Protein AF-A0ABD0P2F0-F1 (afdb_monomer)

Sequence (134 aa):
IDEAAAIPLPLVKKLLGPYLVFMASTINGYEGTGRSLSLKLIQQLRQQSADSQQNLSAENRNTSTARLAAARTLHEVTLHESIRYGQRDPVEKWLNDLLCLDCLSVPRIISGCPLPQTCDLYPLKVKRVIQTSC

Structure (mmCIF, N/CA/C/O backbone):
data_AF-A0ABD0P2F0-F1
#
_entry.id   AF-A0ABD0P2F0-F1
#
loop_
_atom_site.group_PDB
_atom_site.id
_atom_site.type_symbol
_atom_site.label_atom_id
_atom_site.label_alt_id
_atom_site.label_comp_id
_atom_site.label_asym_id
_atom_site.label_entity_id
_atom_site.label_seq_id
_atom_site.pdbx_PDB_ins_code
_atom_site.Cartn_x
_atom_site.Cartn_y
_atom_site.Cartn_z
_atom_site.occupancy
_atom_site.B_iso_or_equiv
_atom_site.auth_seq_id
_atom_site.auth_comp_id
_atom_site.auth_asym_id
_atom_site.auth_atom_id
_atom_site.pdbx_PDB_model_num
ATOM 1 N N . ILE A 1 1 ? -12.837 4.037 5.802 1.00 90.19 1 ILE A N 1
ATOM 2 C CA . ILE A 1 1 ? -11.582 4.750 5.486 1.00 90.19 1 ILE A CA 1
ATOM 3 C C . ILE A 1 1 ? -11.192 4.306 4.096 1.00 90.19 1 ILE A C 1
ATOM 5 O O . ILE A 1 1 ? -10.845 3.142 3.937 1.00 90.19 1 ILE A O 1
ATOM 9 N N . ASP A 1 2 ? -11.371 5.182 3.120 1.00 92.56 2 ASP A N 1
ATOM 10 C CA . ASP A 1 2 ? -10.941 4.920 1.749 1.00 92.56 2 ASP A CA 1
ATOM 11 C C . ASP A 1 2 ? -9.481 5.354 1.574 1.00 92.56 2 ASP A C 1
ATOM 13 O O . ASP A 1 2 ? -9.025 6.236 2.306 1.00 92.56 2 ASP A O 1
ATOM 17 N N . GLU A 1 3 ? -8.749 4.681 0.689 1.00 90.56 3 GLU A N 1
ATOM 18 C CA . GLU A 1 3 ? -7.296 4.820 0.505 1.00 90.56 3 GLU A CA 1
ATOM 19 C C . GLU A 1 3 ? -6.495 4.913 1.820 1.00 90.56 3 GLU A C 1
ATOM 21 O O . GLU A 1 3 ? -5.640 5.778 2.036 1.00 90.56 3 GLU A O 1
ATOM 26 N N . ALA A 1 4 ? -6.760 3.982 2.741 1.00 91.00 4 ALA A N 1
ATOM 27 C CA . ALA A 1 4 ? -6.175 3.988 4.082 1.00 91.00 4 ALA A CA 1
ATOM 2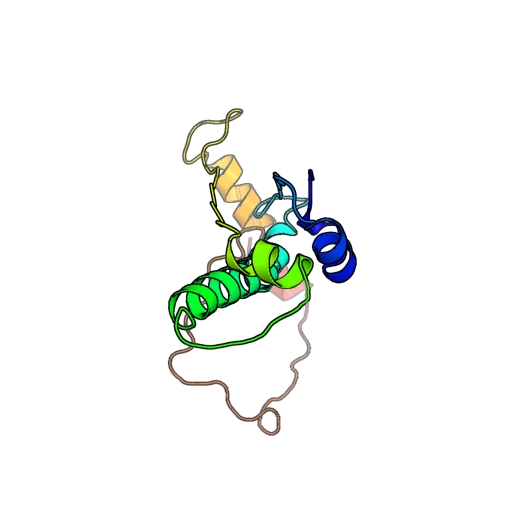8 C C . ALA A 1 4 ? -4.636 3.903 4.079 1.00 91.00 4 ALA A C 1
ATOM 30 O O . ALA A 1 4 ? -3.995 4.265 5.066 1.00 91.00 4 ALA A O 1
ATOM 31 N N . ALA A 1 5 ? -4.034 3.429 2.988 1.00 88.50 5 ALA A N 1
ATOM 32 C CA . ALA A 1 5 ? -2.589 3.313 2.832 1.00 88.50 5 ALA A CA 1
ATOM 33 C C . ALA A 1 5 ? -1.880 4.644 2.558 1.00 88.50 5 ALA A C 1
ATOM 35 O O . ALA A 1 5 ? -0.699 4.772 2.885 1.00 88.50 5 ALA A O 1
ATOM 36 N N . ALA A 1 6 ? -2.604 5.643 2.047 1.00 88.69 6 ALA A N 1
ATOM 37 C CA . ALA A 1 6 ? -2.100 7.004 1.898 1.00 88.69 6 ALA A CA 1
ATOM 38 C C . ALA A 1 6 ? -2.003 7.739 3.250 1.00 88.69 6 ALA A C 1
ATOM 40 O O . ALA A 1 6 ? -1.330 8.764 3.370 1.00 88.69 6 ALA A O 1
ATOM 41 N N . ILE A 1 7 ? -2.658 7.216 4.292 1.00 89.88 7 ILE A N 1
ATOM 42 C CA . ILE A 1 7 ? -2.679 7.816 5.623 1.00 89.88 7 ILE A CA 1
ATOM 43 C C . ILE A 1 7 ? -1.507 7.272 6.459 1.00 89.88 7 ILE A C 1
ATOM 45 O O . ILE A 1 7 ? -1.314 6.056 6.553 1.00 89.88 7 ILE A O 1
ATOM 49 N N . PRO A 1 8 ? -0.748 8.135 7.161 1.00 89.62 8 PRO A N 1
ATOM 50 C CA . PRO A 1 8 ? 0.296 7.687 8.074 1.00 89.62 8 PRO A CA 1
ATOM 51 C C . PRO A 1 8 ? -0.221 6.682 9.115 1.00 89.62 8 PRO A C 1
ATOM 53 O O . PRO A 1 8 ? -1.210 6.934 9.810 1.00 89.62 8 PRO A O 1
ATOM 56 N N . LEU A 1 9 ? 0.503 5.570 9.298 1.00 87.44 9 LEU A N 1
ATOM 57 C CA . LEU A 1 9 ? 0.127 4.480 10.214 1.00 87.44 9 LEU A CA 1
ATOM 58 C C . LEU A 1 9 ? -0.280 4.932 11.632 1.00 87.44 9 LEU A C 1
ATOM 60 O O . LEU A 1 9 ? -1.259 4.391 12.152 1.00 87.44 9 LEU A O 1
ATOM 64 N N . PRO A 1 10 ? 0.405 5.895 12.290 1.00 88.56 10 PRO A N 1
ATOM 65 C CA . PRO A 1 10 ? -0.004 6.344 13.620 1.00 88.56 10 PRO A CA 1
ATOM 66 C C . PRO A 1 10 ? -1.403 6.967 13.637 1.00 88.56 10 PRO A C 1
ATOM 68 O O . PRO A 1 10 ? -2.120 6.828 14.626 1.00 88.56 10 PRO A O 1
ATOM 71 N N . LEU A 1 11 ? -1.801 7.636 12.553 1.00 90.12 11 LEU A N 1
ATOM 72 C CA . LEU A 1 11 ? -3.116 8.253 12.435 1.00 90.12 11 LEU A CA 1
ATOM 73 C C . LEU A 1 11 ? -4.188 7.201 12.145 1.00 90.12 11 LEU A C 1
ATOM 75 O O . LEU A 1 11 ? -5.213 7.194 12.821 1.00 90.12 11 LEU A O 1
ATOM 79 N N . VAL A 1 12 ? -3.912 6.250 11.246 1.00 89.06 12 VAL A N 1
ATOM 80 C CA . VAL A 1 12 ? -4.811 5.107 11.002 1.00 89.06 12 VAL A CA 1
ATOM 81 C C . VAL A 1 12 ? -5.095 4.361 12.306 1.00 89.06 12 VAL A C 1
ATOM 83 O O . VAL A 1 12 ? -6.248 4.095 12.622 1.00 89.06 12 VAL A O 1
ATOM 86 N N . LYS A 1 13 ? -4.075 4.116 13.139 1.00 85.88 13 LYS A N 1
ATOM 87 C CA . LYS A 1 13 ? -4.254 3.479 14.456 1.00 85.88 13 LYS A CA 1
AT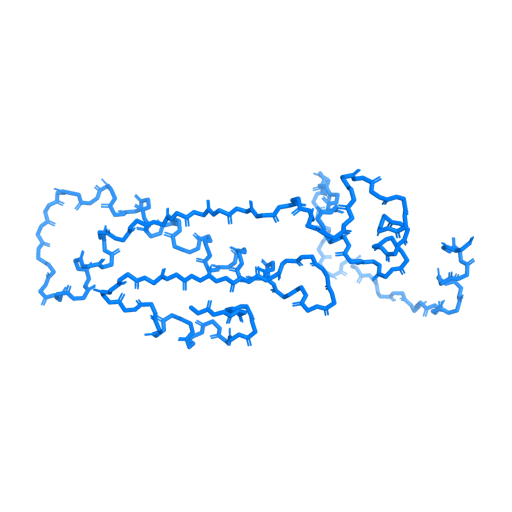OM 88 C C . LYS A 1 13 ? -5.158 4.262 15.408 1.00 85.88 13 LYS A C 1
ATOM 90 O O . LYS A 1 13 ? -5.895 3.645 16.166 1.00 85.88 13 LYS A O 1
ATOM 95 N N . LYS A 1 14 ? -5.133 5.595 15.368 1.00 87.31 14 LYS A N 1
ATOM 96 C CA . LYS A 1 14 ? -6.054 6.427 16.163 1.00 87.31 14 LYS A CA 1
ATOM 97 C C . LYS A 1 14 ? -7.494 6.343 15.649 1.00 87.31 14 LYS A C 1
ATOM 99 O O . LYS A 1 14 ? -8.419 6.398 16.450 1.00 87.31 14 LYS A O 1
ATOM 104 N N . LEU A 1 15 ? -7.677 6.173 14.337 1.00 88.38 15 LEU A N 1
ATOM 105 C CA . LEU A 1 15 ? -8.988 5.952 13.712 1.00 88.38 15 LEU A CA 1
ATOM 106 C C . LEU A 1 15 ? -9.536 4.537 13.973 1.00 88.38 15 LEU A C 1
ATOM 108 O O . LEU A 1 15 ? -10.727 4.289 13.821 1.00 88.38 15 LEU A O 1
ATOM 112 N N . LEU A 1 16 ? -8.689 3.599 14.401 1.00 85.94 16 LEU A N 1
ATOM 113 C CA . LEU A 1 16 ? -9.074 2.241 14.780 1.00 85.94 16 LEU A CA 1
ATOM 114 C C . LEU A 1 16 ? -9.644 2.191 16.216 1.00 85.94 16 LEU A C 1
ATOM 116 O O . LEU A 1 16 ? -9.146 1.442 17.054 1.00 85.94 16 LEU A O 1
ATOM 120 N N . GLY A 1 17 ? -10.708 2.954 16.487 1.00 82.38 17 GLY A N 1
ATOM 121 C CA . GLY A 1 17 ? -11.400 3.008 17.786 1.00 82.38 17 GLY A CA 1
ATOM 122 C C . GLY A 1 17 ? -12.280 1.783 18.124 1.00 82.38 17 GLY A C 1
ATOM 123 O O . GLY A 1 17 ? -12.235 0.777 17.412 1.00 82.38 17 GLY A O 1
ATOM 124 N N . PRO A 1 18 ? -13.092 1.848 19.205 1.00 81.38 18 PRO A N 1
ATOM 125 C CA . PRO A 1 18 ? -13.940 0.754 19.708 1.00 81.38 18 PRO A CA 1
ATOM 126 C C . PRO A 1 18 ? -15.253 0.573 18.919 1.00 81.38 18 PRO A C 1
ATOM 128 O O . PRO A 1 18 ? -16.301 0.274 19.484 1.00 81.38 18 PRO A O 1
ATOM 131 N N . TYR A 1 19 ? -15.212 0.801 17.613 1.00 86.81 19 TYR A N 1
ATOM 132 C CA . TYR A 1 19 ? -16.355 0.729 16.711 1.00 86.81 19 TYR A CA 1
ATOM 133 C C . TYR A 1 19 ? -15.981 -0.065 15.459 1.00 86.81 19 TYR A C 1
ATOM 135 O O . TYR A 1 19 ? -14.808 -0.358 15.210 1.00 86.81 19 TYR A O 1
ATOM 143 N N . LEU A 1 20 ? -16.988 -0.425 14.665 1.00 87.88 20 LEU A N 1
ATOM 144 C CA . LEU A 1 20 ? -16.786 -1.105 13.392 1.00 87.88 20 LEU A CA 1
ATOM 145 C C . LEU A 1 20 ? -16.086 -0.164 12.402 1.00 87.88 20 LEU A C 1
ATOM 147 O O . LEU A 1 20 ? -16.542 0.954 12.170 1.00 87.88 20 LEU A O 1
ATOM 151 N N . VAL A 1 21 ? -14.978 -0.620 11.815 1.00 89.69 21 VAL A N 1
ATOM 152 C CA . VAL A 1 21 ? -14.200 0.154 10.841 1.00 89.69 21 VAL A CA 1
ATOM 153 C C . VAL A 1 21 ? -14.037 -0.658 9.569 1.00 89.69 21 VAL A C 1
ATOM 155 O O . VAL A 1 21 ? -13.441 -1.731 9.593 1.00 89.69 21 VAL A O 1
ATOM 158 N N . PHE A 1 22 ? -14.497 -0.096 8.455 1.00 91.88 22 PHE A N 1
ATOM 159 C CA . PHE A 1 22 ? -14.165 -0.579 7.120 1.00 91.88 22 PHE A CA 1
ATOM 160 C C . PHE A 1 22 ? -12.983 0.215 6.567 1.00 91.88 22 PHE A C 1
ATOM 162 O O . PHE A 1 22 ? -12.953 1.449 6.665 1.00 91.88 22 PHE A O 1
ATOM 169 N N . MET A 1 23 ? -12.008 -0.486 5.997 1.00 91.00 23 MET A N 1
ATOM 170 C CA . MET A 1 23 ? -10.842 0.105 5.342 1.00 91.00 23 MET A CA 1
ATOM 171 C C . MET A 1 23 ? -10.734 -0.436 3.921 1.00 91.00 23 MET A C 1
ATOM 173 O O . MET A 1 23 ? -10.866 -1.640 3.719 1.00 91.00 23 MET A O 1
ATOM 177 N N . ALA A 1 24 ? -10.472 0.454 2.973 1.00 91.81 24 ALA A N 1
ATOM 178 C CA . ALA A 1 24 ? -10.151 0.144 1.589 1.00 91.81 24 ALA A CA 1
ATOM 179 C C . ALA A 1 24 ? -8.790 0.768 1.252 1.00 91.81 24 ALA A C 1
ATOM 181 O O . ALA A 1 24 ? -8.448 1.825 1.784 1.00 91.81 24 ALA A O 1
ATOM 182 N N . SER A 1 25 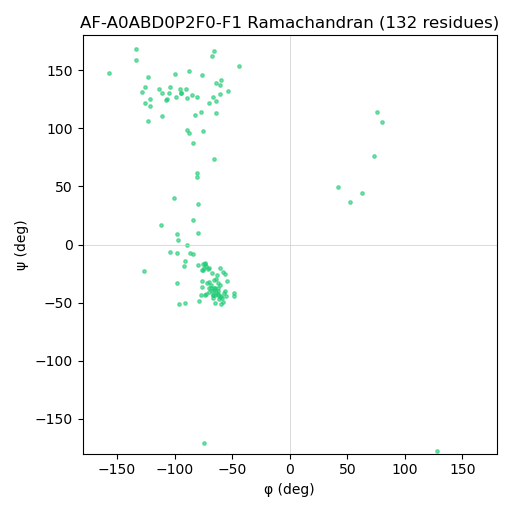? -8.004 0.073 0.431 1.00 90.62 25 SER A N 1
ATOM 183 C CA . SER A 1 25 ? -6.699 0.518 -0.071 1.00 90.62 25 SER A CA 1
ATOM 184 C C . SER A 1 25 ? -6.378 -0.209 -1.367 1.00 90.62 25 SER A C 1
ATOM 186 O O . SER A 1 25 ? -6.682 -1.398 -1.497 1.00 90.62 25 SER A O 1
ATOM 188 N N . THR A 1 26 ? -5.663 0.463 -2.260 1.00 90.06 26 THR A N 1
ATOM 189 C CA . THR A 1 26 ? -5.199 -0.121 -3.521 1.00 90.06 26 THR A CA 1
ATOM 190 C C . THR A 1 26 ? -3.770 -0.663 -3.387 1.00 90.06 26 THR A C 1
ATOM 192 O O . THR A 1 26 ? -2.888 0.021 -2.866 1.00 90.06 26 THR A O 1
ATOM 195 N N . ILE A 1 27 ? -3.512 -1.907 -3.819 1.00 85.69 27 ILE A N 1
ATOM 196 C CA . ILE A 1 27 ? -2.168 -2.529 -3.769 1.00 85.69 27 ILE A CA 1
ATOM 197 C C . ILE A 1 27 ? -1.435 -2.378 -5.106 1.00 85.69 27 ILE A C 1
ATOM 199 O O . ILE A 1 27 ? -0.298 -1.917 -5.114 1.00 85.69 27 ILE A O 1
ATOM 203 N N . ASN A 1 28 ? -2.079 -2.755 -6.211 1.00 82.12 28 ASN A N 1
ATOM 204 C CA . ASN A 1 28 ? -1.507 -2.714 -7.556 1.00 82.12 28 ASN A CA 1
ATOM 205 C C . ASN A 1 28 ? -2.091 -1.516 -8.321 1.00 82.12 28 ASN A C 1
ATOM 207 O O . ASN A 1 28 ? -3.299 -1.295 -8.272 1.00 82.12 28 ASN A O 1
ATOM 211 N N . GLY A 1 29 ? -1.250 -0.754 -9.026 1.00 79.25 29 GLY A N 1
ATOM 212 C CA . GLY A 1 29 ? -1.674 0.400 -9.827 1.00 79.25 29 GLY A CA 1
ATOM 213 C C . GLY A 1 29 ? -0.905 1.685 -9.517 1.00 79.25 29 GLY A C 1
ATOM 214 O O . GLY A 1 29 ? 0.007 1.703 -8.693 1.00 79.25 29 GLY A O 1
ATOM 215 N N . TYR A 1 30 ? -1.294 2.775 -10.183 1.00 79.69 30 TYR A N 1
ATOM 216 C CA . TYR A 1 30 ? -0.605 4.073 -10.128 1.00 79.69 30 TYR A CA 1
ATOM 217 C C . TYR A 1 30 ? -0.605 4.727 -8.729 1.00 79.69 30 TYR A C 1
ATOM 219 O O . TYR A 1 30 ? 0.318 5.464 -8.396 1.00 79.69 30 TYR A O 1
ATOM 227 N N . GLU A 1 31 ? -1.596 4.406 -7.894 1.00 76.62 31 GLU A N 1
ATOM 228 C CA . GLU A 1 31 ? -1.727 4.840 -6.491 1.00 76.62 31 GLU A CA 1
ATOM 229 C C . GLU A 1 31 ? -1.559 3.676 -5.494 1.00 76.62 31 GLU A C 1
ATOM 231 O O . GLU A 1 31 ? -1.910 3.780 -4.317 1.00 76.62 31 GLU A O 1
ATOM 236 N N . GLY A 1 32 ? -0.987 2.557 -5.955 1.00 76.81 32 GLY A N 1
ATOM 237 C CA . GLY A 1 32 ? -0.816 1.311 -5.209 1.00 76.81 32 GLY A CA 1
ATOM 238 C C . GLY A 1 32 ? 0.144 1.415 -4.018 1.00 76.81 32 GLY A C 1
ATOM 239 O O . GLY A 1 32 ? 1.265 0.914 -4.050 1.00 76.81 32 GLY A O 1
ATOM 240 N N . THR A 1 33 ? -0.282 2.057 -2.931 1.00 81.06 33 THR A N 1
ATOM 241 C CA . THR A 1 33 ? 0.495 2.203 -1.682 1.00 81.06 33 THR A CA 1
ATOM 242 C C . THR A 1 33 ? 0.099 1.173 -0.613 1.00 81.06 33 THR A C 1
ATOM 244 O O . THR A 1 33 ? 0.782 1.006 0.406 1.00 81.06 33 THR A O 1
ATOM 247 N N . GLY A 1 34 ? -0.964 0.404 -0.873 1.00 78.69 34 GLY A N 1
ATOM 248 C CA . GLY A 1 34 ? -1.603 -0.568 0.017 1.00 78.69 34 GLY A CA 1
ATOM 249 C C . GLY A 1 34 ? -0.714 -1.682 0.544 1.00 78.69 34 GLY A C 1
ATOM 250 O O . GLY A 1 34 ? -0.983 -2.225 1.616 1.00 78.69 34 GLY A O 1
ATOM 251 N N . ARG A 1 35 ? 0.385 -2.009 -0.142 1.00 80.94 35 ARG A N 1
ATOM 252 C CA . ARG A 1 35 ? 1.237 -3.135 0.255 1.00 80.94 35 ARG A CA 1
ATOM 253 C C . ARG A 1 35 ? 1.944 -2.915 1.587 1.00 80.94 35 ARG A C 1
ATOM 255 O O . ARG A 1 35 ? 1.980 -3.815 2.423 1.00 80.94 35 ARG A O 1
ATOM 262 N N . SER A 1 36 ? 2.479 -1.715 1.805 1.00 80.06 36 SER A N 1
ATOM 263 C CA . SER A 1 36 ? 3.155 -1.373 3.062 1.00 80.06 36 SER A CA 1
ATOM 264 C C . SER A 1 36 ? 2.184 -1.393 4.241 1.00 80.06 36 SER A C 1
ATOM 266 O O . SER A 1 36 ? 2.543 -1.835 5.335 1.00 80.06 36 SER A O 1
ATOM 268 N N . LEU A 1 37 ? 0.945 -0.947 4.007 1.00 83.19 37 LEU A N 1
ATOM 269 C CA . LEU A 1 37 ? -0.138 -1.006 4.982 1.00 83.19 37 LEU A CA 1
ATOM 270 C C . LEU A 1 37 ? -0.506 -2.460 5.302 1.00 83.19 37 LEU A C 1
ATOM 272 O O . LEU A 1 37 ? -0.537 -2.819 6.475 1.00 83.19 37 LEU A O 1
ATOM 276 N N . SER A 1 38 ? -0.732 -3.296 4.284 1.00 81.12 38 SER A N 1
ATOM 277 C CA . SER A 1 38 ? -1.056 -4.715 4.469 1.00 81.12 38 SER A CA 1
ATOM 278 C C . SER A 1 38 ? 0.047 -5.432 5.260 1.00 81.12 38 SER A C 1
ATOM 280 O O . SER A 1 38 ? -0.212 -6.011 6.314 1.00 81.12 38 SER A O 1
ATOM 282 N N . LEU A 1 39 ? 1.313 -5.274 4.868 1.00 80.12 39 LEU A N 1
ATOM 283 C CA . LEU A 1 39 ? 2.427 -5.929 5.558 1.00 80.12 39 LEU A CA 1
ATOM 284 C C . LEU A 1 39 ? 2.608 -5.459 7.005 1.00 80.12 39 LEU A C 1
ATOM 286 O O . LEU A 1 39 ? 2.885 -6.277 7.868 1.00 80.12 39 LEU A O 1
ATOM 290 N N . LYS A 1 40 ? 2.468 -4.163 7.307 1.00 84.75 40 LYS A N 1
ATOM 291 C CA . LYS A 1 40 ? 2.749 -3.655 8.662 1.00 84.75 40 LYS A CA 1
ATOM 292 C C . LYS A 1 40 ? 1.522 -3.662 9.565 1.00 84.75 40 LYS A C 1
ATOM 294 O O . LYS A 1 40 ? 1.598 -4.130 10.698 1.00 84.75 40 LYS A O 1
ATOM 299 N N . LEU A 1 41 ? 0.405 -3.110 9.099 1.00 83.81 41 LEU A N 1
ATOM 300 C CA . LEU A 1 41 ? -0.791 -2.925 9.917 1.00 83.81 41 LEU A CA 1
ATOM 301 C C . LEU A 1 41 ? -1.582 -4.225 10.054 1.00 83.81 41 LEU A C 1
ATOM 303 O O . LEU A 1 41 ? -1.927 -4.594 11.172 1.00 83.81 41 LEU A O 1
ATOM 307 N N . ILE A 1 42 ? -1.843 -4.932 8.949 1.00 84.56 42 ILE A N 1
ATOM 308 C CA . ILE A 1 42 ? -2.627 -6.176 8.993 1.00 84.56 42 ILE A CA 1
ATOM 309 C C . ILE A 1 42 ? -1.839 -7.256 9.742 1.00 84.56 42 ILE A C 1
ATOM 311 O O . ILE A 1 42 ? -2.415 -7.933 10.586 1.00 84.56 42 ILE A O 1
ATOM 315 N N . GLN A 1 43 ? -0.517 -7.360 9.548 1.00 84.81 43 GLN A N 1
ATOM 316 C CA . GLN A 1 43 ? 0.318 -8.269 10.347 1.00 84.81 43 GLN A CA 1
ATOM 317 C C . GLN A 1 43 ? 0.255 -7.955 11.850 1.00 84.81 43 GLN A C 1
ATOM 319 O O . GLN A 1 43 ? 0.092 -8.870 12.656 1.00 84.81 43 GLN A O 1
ATOM 324 N N . GLN A 1 44 ? 0.334 -6.677 12.240 1.00 83.62 44 GLN A N 1
ATOM 325 C CA . GLN A 1 44 ? 0.198 -6.275 13.645 1.00 83.62 44 GLN A CA 1
ATOM 326 C C . GLN A 1 44 ? -1.182 -6.619 14.214 1.00 83.62 44 GLN A C 1
ATOM 328 O O . GLN A 1 44 ? -1.268 -7.133 15.326 1.00 83.62 44 GLN A O 1
ATOM 333 N N . LEU A 1 45 ? -2.251 -6.369 13.455 1.00 82.62 45 LEU A N 1
ATOM 334 C CA . LEU A 1 45 ? -3.616 -6.702 13.867 1.00 82.62 45 LEU A CA 1
ATOM 335 C C . LEU A 1 45 ? -3.824 -8.221 13.983 1.00 82.62 45 LEU A C 1
ATOM 337 O O . LEU A 1 45 ? -4.448 -8.668 14.941 1.00 82.62 45 LEU A O 1
ATOM 341 N N . ARG A 1 46 ? -3.246 -9.019 13.073 1.00 82.62 46 ARG A N 1
ATOM 342 C CA . ARG A 1 46 ? -3.255 -10.491 13.145 1.00 82.62 46 ARG A CA 1
ATOM 343 C C . ARG A 1 46 ? -2.558 -10.997 14.408 1.00 82.62 46 ARG A C 1
ATOM 345 O O . ARG A 1 46 ? -3.137 -11.813 15.122 1.00 82.62 46 ARG A O 1
ATOM 352 N N . GLN A 1 47 ? -1.370 -10.477 14.727 1.00 81.56 47 GLN A N 1
ATOM 353 C CA . GLN A 1 47 ? -0.645 -10.863 15.943 1.00 81.56 47 GLN A CA 1
ATOM 354 C C . GLN A 1 47 ? -1.453 -10.532 17.208 1.00 81.56 47 GLN A C 1
ATOM 356 O O . GLN A 1 47 ? -1.626 -11.386 18.070 1.00 81.56 47 GLN A O 1
ATOM 361 N N . GLN A 1 48 ? -2.036 -9.331 17.281 1.00 76.44 48 GLN A N 1
ATOM 362 C CA . GLN A 1 48 ? -2.874 -8.921 18.414 1.00 76.44 48 GLN A CA 1
ATOM 363 C C . GLN A 1 48 ? -4.128 -9.792 18.575 1.00 76.44 48 GLN A C 1
ATOM 365 O O . GLN A 1 48 ? -4.523 -10.098 19.702 1.00 76.44 48 GLN A O 1
ATOM 370 N N . SER A 1 49 ? -4.743 -10.210 17.463 1.00 72.00 49 SER A N 1
ATOM 371 C CA . SER A 1 49 ? -5.887 -11.126 17.498 1.00 72.00 49 SER A CA 1
ATOM 372 C C . SER A 1 49 ? -5.506 -12.539 17.964 1.00 72.00 49 SER A C 1
ATOM 374 O O . SER A 1 49 ? -6.279 -13.156 18.692 1.00 72.00 49 SER A O 1
ATOM 376 N N . ALA A 1 50 ? -4.305 -13.023 17.622 1.00 70.81 50 ALA A N 1
ATOM 377 C CA . ALA A 1 50 ? -3.804 -14.333 18.044 1.00 70.81 50 ALA A CA 1
ATOM 378 C C . ALA A 1 50 ? -3.405 -14.362 19.534 1.00 70.81 50 ALA A C 1
ATOM 380 O O . ALA A 1 50 ? -3.792 -15.278 20.258 1.00 70.81 50 ALA A O 1
ATOM 381 N N . ASP A 1 51 ? -2.713 -13.327 20.024 1.00 64.62 51 ASP A N 1
ATOM 382 C CA . ASP A 1 51 ? -2.266 -13.241 21.425 1.00 64.62 51 ASP A CA 1
ATOM 383 C C . ASP A 1 51 ? -3.444 -13.093 22.415 1.00 64.62 51 ASP A C 1
ATOM 385 O O . ASP A 1 51 ? -3.348 -13.456 23.590 1.00 64.62 51 ASP A O 1
ATOM 389 N N . SER A 1 52 ? -4.586 -12.577 21.944 1.00 58.41 52 SER A N 1
ATOM 390 C CA . SER A 1 52 ? -5.796 -12.383 22.757 1.00 58.41 52 SER A CA 1
ATOM 391 C C . SER A 1 52 ? -6.554 -13.689 23.041 1.00 58.41 52 SER A C 1
ATOM 393 O O . SER A 1 52 ? -7.273 -13.762 24.035 1.00 58.41 52 SER A O 1
ATOM 395 N N . GLN A 1 53 ? -6.368 -14.738 22.229 1.00 56.09 53 GLN A N 1
ATOM 396 C CA . GLN A 1 53 ? -7.009 -16.044 22.440 1.00 56.09 53 GLN A CA 1
ATOM 397 C C . GLN A 1 53 ? -6.307 -16.905 23.507 1.00 56.09 53 GLN A C 1
ATOM 399 O O . GLN A 1 53 ? -6.923 -17.827 24.035 1.00 56.09 53 GLN A O 1
ATOM 404 N N . GLN A 1 54 ? -5.051 -16.602 23.864 1.00 53.69 54 GLN A N 1
ATOM 405 C CA . GLN A 1 54 ? -4.278 -17.387 24.842 1.00 53.69 54 GLN A CA 1
ATOM 406 C C . GLN A 1 54 ? -4.396 -16.889 26.296 1.00 53.69 54 GLN A C 1
ATOM 408 O O . GLN A 1 54 ? -4.157 -17.660 27.218 1.00 53.69 54 GLN A O 1
ATOM 413 N N . ASN A 1 55 ? -4.825 -15.642 26.532 1.00 50.66 55 ASN A N 1
ATOM 414 C CA . ASN A 1 55 ? -4.891 -15.031 27.872 1.00 50.66 55 ASN A CA 1
ATOM 415 C C . ASN A 1 55 ? -6.307 -15.019 28.489 1.00 50.66 55 ASN A C 1
ATOM 417 O O . ASN A 1 55 ? -6.701 -14.050 29.138 1.00 50.66 55 ASN A O 1
ATOM 421 N N . LEU A 1 56 ? -7.085 -16.094 28.316 1.00 53.44 56 LEU A N 1
ATOM 422 C CA . LEU A 1 56 ? -8.381 -16.275 29.000 1.00 53.44 56 LEU A CA 1
ATOM 423 C C . LEU A 1 56 ? -8.253 -16.760 30.458 1.00 53.44 56 LEU A C 1
ATOM 425 O O . LEU A 1 56 ? -9.257 -17.079 31.091 1.00 53.44 56 LEU A O 1
ATOM 429 N N . SER A 1 57 ? -7.045 -16.777 31.024 1.00 48.78 57 SER A N 1
ATOM 430 C CA . SER A 1 57 ? -6.824 -17.063 32.441 1.00 48.78 57 SER A CA 1
ATOM 431 C C . SER A 1 57 ? -6.118 -15.904 33.145 1.00 48.78 57 SER A C 1
ATOM 433 O O . SER A 1 57 ? -4.965 -15.602 32.853 1.00 48.78 57 SER A O 1
ATOM 435 N N . ALA A 1 58 ? -6.828 -15.361 34.135 1.00 47.97 58 ALA A N 1
ATOM 436 C CA . ALA A 1 58 ? -6.353 -14.577 35.273 1.00 47.97 58 ALA A CA 1
ATOM 437 C C . ALA A 1 58 ? -6.031 -13.076 35.073 1.00 47.97 58 ALA A C 1
ATOM 439 O O . ALA A 1 58 ? -4.990 -12.661 34.578 1.00 47.97 58 ALA A O 1
ATOM 440 N N . GLU A 1 59 ? -6.971 -12.295 35.615 1.00 51.56 59 GLU A N 1
ATOM 441 C CA . GLU A 1 59 ? -6.774 -11.141 36.502 1.00 51.56 59 GLU A CA 1
ATOM 442 C C . GLU A 1 59 ? -6.283 -9.786 35.945 1.00 51.56 59 GLU A C 1
ATOM 444 O O . GLU A 1 59 ? -5.135 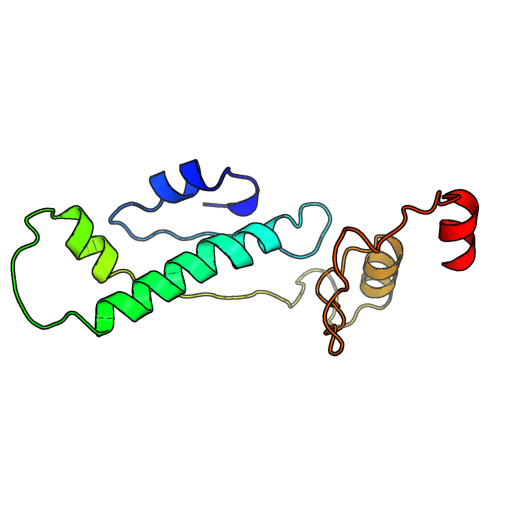-9.546 35.592 1.00 51.56 59 GLU A O 1
ATOM 449 N N . ASN A 1 60 ? -7.219 -8.833 36.055 1.00 58.03 60 ASN A N 1
ATOM 450 C CA . ASN A 1 60 ? -7.011 -7.417 36.356 1.00 58.03 60 ASN A CA 1
ATOM 451 C C . ASN A 1 60 ? -6.415 -6.514 35.254 1.00 58.03 60 ASN A C 1
ATOM 453 O O . ASN A 1 60 ? -5.285 -6.036 35.326 1.00 58.03 60 ASN A O 1
ATOM 457 N N . ARG A 1 61 ? -7.248 -6.153 34.265 1.00 52.84 61 ARG A N 1
ATOM 458 C CA . ARG A 1 61 ? -7.043 -4.943 33.443 1.00 52.84 61 ARG A CA 1
ATOM 459 C C . ARG A 1 61 ? -8.267 -4.026 33.525 1.00 52.84 61 ARG A C 1
ATOM 461 O O . ARG A 1 61 ? -9.320 -4.309 32.946 1.00 52.84 61 ARG A O 1
ATOM 468 N N . ASN A 1 62 ? -8.106 -2.922 34.257 1.00 50.81 62 ASN A N 1
ATOM 469 C CA . ASN A 1 62 ? -9.111 -1.882 34.523 1.00 50.81 62 ASN A CA 1
ATOM 470 C C . ASN A 1 62 ? -9.220 -0.810 33.419 1.00 50.81 62 ASN A C 1
ATOM 472 O O . ASN A 1 62 ? -9.731 0.278 33.659 1.00 50.81 62 ASN A O 1
ATOM 476 N N . THR A 1 63 ? -8.780 -1.097 32.193 1.00 57.19 63 THR A N 1
ATOM 477 C CA . THR A 1 63 ? -8.959 -0.196 31.045 1.00 57.19 63 THR A CA 1
ATOM 478 C C . THR A 1 63 ? -9.948 -0.799 30.049 1.00 57.19 63 THR A C 1
ATOM 480 O O . THR A 1 63 ? -9.681 -1.798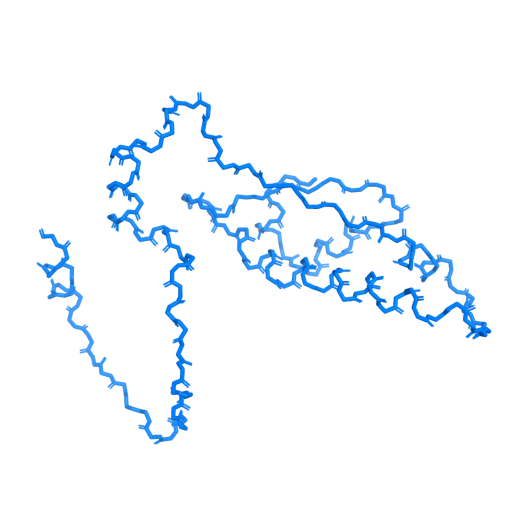 29.381 1.00 57.19 63 THR A O 1
ATOM 483 N N . SER A 1 64 ? -11.126 -0.184 29.948 1.00 55.19 64 SER A N 1
ATOM 484 C CA . SER A 1 64 ? -12.215 -0.553 29.029 1.00 55.19 64 SER A CA 1
ATOM 485 C C . SER A 1 64 ? -11.766 -0.625 27.561 1.00 55.19 64 SER A C 1
ATOM 487 O O . SER A 1 64 ? -12.222 -1.487 26.813 1.00 55.19 64 SER A O 1
ATOM 489 N N . THR A 1 65 ? -10.791 0.194 27.167 1.00 54.84 65 THR A N 1
ATOM 490 C CA . THR A 1 65 ? -10.148 0.189 25.842 1.00 54.84 65 THR A CA 1
ATOM 491 C C . THR A 1 65 ? -9.334 -1.074 25.541 1.00 54.84 65 THR A C 1
ATOM 493 O O . THR A 1 65 ? -9.283 -1.492 24.386 1.00 54.84 65 THR A O 1
ATOM 496 N N . ALA A 1 66 ? -8.738 -1.726 26.545 1.00 54.12 66 ALA A N 1
ATOM 497 C CA . ALA A 1 66 ? -7.951 -2.946 26.341 1.00 54.12 66 ALA A CA 1
ATOM 498 C C . ALA A 1 66 ? -8.832 -4.185 26.101 1.00 54.12 66 ALA A C 1
ATOM 500 O O . ALA A 1 66 ? -8.449 -5.071 25.340 1.00 54.12 66 ALA A O 1
ATOM 501 N N . ARG A 1 67 ? -10.035 -4.232 26.693 1.00 53.06 67 ARG A N 1
ATOM 502 C CA . ARG A 1 67 ? -11.003 -5.326 26.481 1.00 53.06 67 ARG A CA 1
ATOM 503 C C . ARG A 1 67 ? -11.611 -5.300 25.075 1.00 53.06 67 ARG A C 1
ATOM 505 O O . ARG A 1 67 ? -11.789 -6.348 24.471 1.00 53.06 67 ARG A O 1
ATOM 512 N N . LEU A 1 68 ? -11.875 -4.108 24.535 1.00 55.88 68 LEU A N 1
ATOM 513 C CA . LEU A 1 68 ? -12.379 -3.932 23.165 1.00 55.88 68 LEU A CA 1
ATOM 514 C C . LEU A 1 68 ? -11.311 -4.230 22.104 1.00 55.88 68 LEU A C 1
ATOM 516 O O . LEU A 1 68 ? -11.636 -4.767 21.049 1.00 55.88 68 LEU A O 1
ATOM 520 N N . ALA A 1 69 ? -10.038 -3.944 22.394 1.00 56.38 69 ALA A N 1
ATOM 521 C CA . ALA A 1 69 ? -8.931 -4.351 21.531 1.00 56.38 69 ALA A CA 1
ATOM 522 C C . ALA A 1 69 ? -8.773 -5.885 21.470 1.00 56.38 69 ALA A C 1
ATOM 524 O O . ALA A 1 69 ? -8.511 -6.416 20.395 1.00 56.38 69 ALA A O 1
ATOM 525 N N . ALA A 1 70 ? -8.999 -6.588 22.588 1.00 55.72 70 ALA A N 1
ATOM 526 C CA . ALA A 1 70 ? -8.937 -8.052 22.665 1.00 55.72 70 ALA A CA 1
ATOM 527 C C . ALA A 1 70 ? -10.094 -8.771 21.937 1.00 55.72 70 ALA A C 1
ATOM 529 O O . ALA A 1 70 ? -9.962 -9.935 21.575 1.00 55.72 70 ALA A O 1
ATOM 530 N N . ALA A 1 71 ? -11.216 -8.084 21.696 1.00 61.66 71 ALA A N 1
ATOM 531 C CA . ALA A 1 71 ? -12.387 -8.630 21.002 1.00 61.66 71 ALA A CA 1
ATOM 532 C C . ALA A 1 71 ? -12.438 -8.283 19.501 1.00 61.66 71 ALA A C 1
ATOM 534 O O . ALA A 1 71 ? -13.424 -8.581 18.826 1.00 61.66 71 ALA A O 1
ATOM 535 N N . ARG A 1 72 ? -11.414 -7.610 18.961 1.00 71.75 72 ARG A N 1
ATOM 536 C CA . ARG A 1 72 ? -11.448 -7.124 17.581 1.00 71.75 72 ARG A CA 1
ATOM 537 C C . ARG A 1 72 ? -11.205 -8.263 16.593 1.00 71.75 72 ARG A C 1
ATOM 539 O O . ARG A 1 72 ? -10.101 -8.793 16.501 1.00 71.75 72 ARG A O 1
ATOM 546 N N . THR A 1 73 ? -12.219 -8.587 15.799 1.00 80.00 73 THR A N 1
ATOM 547 C CA . THR A 1 73 ? -12.098 -9.504 14.666 1.00 80.00 73 THR A CA 1
ATOM 548 C C . THR A 1 73 ? -11.616 -8.744 13.430 1.00 80.00 73 THR A C 1
ATOM 550 O O . THR A 1 73 ? -12.143 -7.694 13.065 1.00 80.00 73 THR A O 1
ATOM 553 N N . LEU A 1 74 ? -10.568 -9.257 12.790 1.00 84.50 74 LEU A N 1
ATOM 554 C CA . LEU A 1 74 ? -10.065 -8.748 11.517 1.00 84.50 74 LEU A CA 1
ATOM 555 C C . LEU A 1 74 ? -10.608 -9.639 10.401 1.00 84.50 74 LEU A C 1
ATOM 557 O O . LEU A 1 74 ? -10.453 -10.857 10.459 1.00 84.50 74 LEU A O 1
ATOM 561 N N . HIS A 1 75 ? -11.250 -9.047 9.399 1.00 87.69 75 HIS A N 1
ATOM 562 C CA . HIS A 1 75 ? -11.664 -9.739 8.179 1.00 87.69 75 HIS A CA 1
ATOM 563 C C . HIS A 1 75 ? -11.009 -9.036 6.997 1.00 87.69 75 HIS A C 1
ATOM 565 O O . HIS A 1 75 ? -11.131 -7.821 6.848 1.00 87.69 75 HIS A O 1
ATOM 571 N N 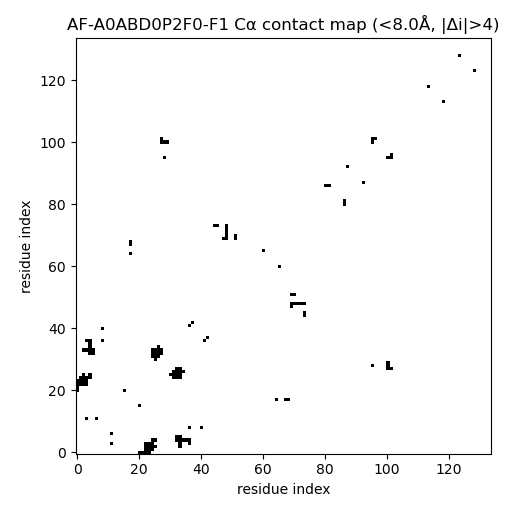. GLU A 1 76 ? -10.280 -9.800 6.191 1.00 88.06 76 GLU A N 1
ATOM 572 C CA . GLU A 1 76 ? -9.581 -9.300 5.013 1.00 88.06 76 GLU A CA 1
ATOM 573 C C . GLU A 1 76 ? -10.261 -9.845 3.764 1.00 88.06 76 GLU A C 1
ATOM 575 O O . GLU A 1 76 ? -10.516 -11.043 3.657 1.00 88.06 76 GLU A O 1
ATOM 580 N N . VAL A 1 77 ? -10.561 -8.946 2.833 1.00 90.75 77 VAL A N 1
ATOM 581 C CA . VAL A 1 77 ? -11.164 -9.266 1.542 1.00 90.75 77 VAL A CA 1
ATOM 582 C C . VAL A 1 77 ? -10.301 -8.616 0.4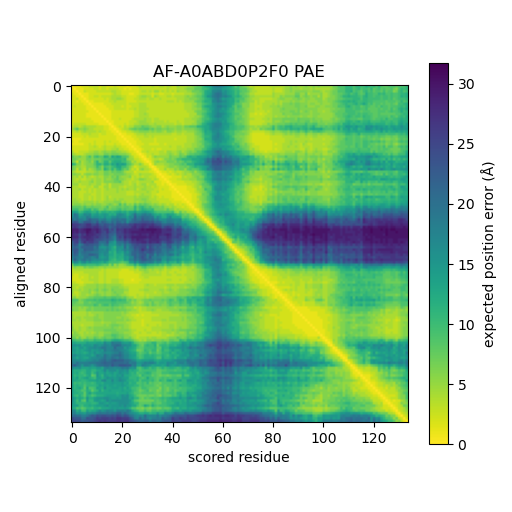73 1.00 90.75 77 VAL A C 1
ATOM 584 O O . VAL A 1 77 ? -9.965 -7.438 0.582 1.00 90.75 77 VAL A O 1
ATOM 587 N N . THR A 1 78 ? -9.934 -9.383 -0.550 1.00 89.44 78 THR A N 1
ATOM 588 C CA . THR A 1 78 ? -9.141 -8.906 -1.683 1.00 89.44 78 THR A CA 1
ATOM 589 C C . THR A 1 78 ? -9.977 -8.930 -2.956 1.00 89.44 78 THR A C 1
ATOM 591 O O . THR A 1 78 ? -10.666 -9.905 -3.254 1.00 89.44 78 THR A O 1
ATOM 594 N N . LEU A 1 79 ? -9.909 -7.841 -3.718 1.00 90.31 79 LEU A N 1
ATOM 595 C CA . LEU A 1 79 ? -10.542 -7.715 -5.027 1.00 90.31 79 LEU A CA 1
ATOM 596 C C . LEU A 1 79 ? -9.441 -7.767 -6.086 1.00 90.31 79 LEU A C 1
ATOM 598 O O . LEU A 1 79 ? -8.479 -7.007 -6.007 1.00 90.31 79 LEU A O 1
ATOM 602 N N . HIS A 1 80 ? -9.562 -8.694 -7.032 1.00 86.12 80 HIS A N 1
ATOM 603 C CA . HIS A 1 80 ? -8.567 -8.925 -8.087 1.00 86.12 80 HIS A CA 1
ATOM 604 C C . HIS A 1 80 ? -9.178 -8.894 -9.491 1.00 86.12 80 HIS A C 1
ATOM 606 O O . HIS A 1 80 ? -8.469 -8.651 -10.460 1.00 86.12 80 HIS A O 1
ATOM 612 N N . GLU A 1 81 ? -10.482 -9.144 -9.612 1.00 89.69 81 GLU A N 1
ATOM 613 C CA . GLU A 1 81 ? -11.183 -9.076 -10.886 1.00 89.69 81 GLU A CA 1
ATOM 614 C C . GLU A 1 81 ? -11.523 -7.626 -11.231 1.00 89.69 81 GLU A C 1
ATOM 616 O O . GLU A 1 81 ? -12.130 -6.897 -10.443 1.00 89.69 81 GLU A O 1
ATOM 621 N N . SER A 1 82 ? -11.120 -7.215 -12.430 1.00 88.06 82 SER A N 1
ATOM 622 C CA . SER A 1 82 ? -11.455 -5.908 -12.970 1.00 88.06 82 SER A CA 1
ATOM 623 C C . SER A 1 82 ? -12.903 -5.878 -13.462 1.00 88.06 82 SER A C 1
ATOM 625 O O . SER A 1 82 ? -13.403 -6.838 -14.042 1.00 88.06 82 SER A O 1
ATOM 627 N N . ILE A 1 83 ? -13.546 -4.720 -13.313 1.00 92.12 83 ILE A N 1
ATOM 628 C CA . ILE A 1 83 ? -14.871 -4.460 -13.894 1.00 92.12 83 ILE A CA 1
ATOM 629 C C . ILE A 1 83 ? -14.805 -3.834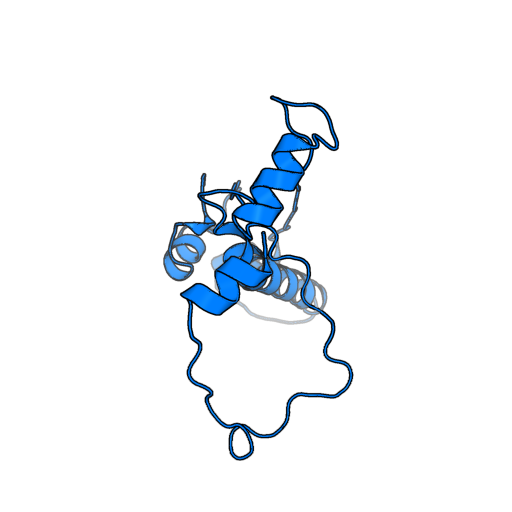 -15.296 1.00 92.12 83 ILE A C 1
ATOM 631 O O . ILE A 1 83 ? -15.828 -3.734 -15.966 1.00 92.12 83 ILE A O 1
ATOM 635 N N . ARG A 1 84 ? -13.636 -3.324 -15.713 1.00 92.56 84 ARG A N 1
ATOM 636 C CA . ARG A 1 84 ? -13.488 -2.527 -16.949 1.00 92.56 84 ARG A CA 1
ATOM 637 C C . ARG A 1 84 ? -12.990 -3.356 -18.128 1.00 92.56 84 ARG A C 1
ATOM 639 O O . ARG A 1 84 ? -13.358 -3.075 -19.262 1.00 92.56 84 ARG A O 1
ATOM 646 N N . TYR A 1 85 ? -12.152 -4.344 -17.853 1.00 91.31 85 TYR A N 1
ATOM 647 C CA . TYR A 1 85 ? -11.543 -5.250 -18.820 1.00 91.31 85 TYR A CA 1
ATOM 648 C C . TYR A 1 85 ? -11.650 -6.698 -18.334 1.00 91.31 85 TYR A C 1
ATOM 650 O O . TYR A 1 85 ? -11.861 -6.966 -17.148 1.00 91.31 85 TYR A O 1
ATOM 658 N N . GLY A 1 86 ? -11.542 -7.636 -19.273 1.00 92.06 86 GLY A N 1
ATOM 659 C CA . GLY A 1 86 ? -11.632 -9.062 -18.983 1.00 92.06 86 GLY A CA 1
ATOM 660 C C . GLY A 1 86 ? -10.450 -9.565 -18.158 1.00 92.06 86 GLY 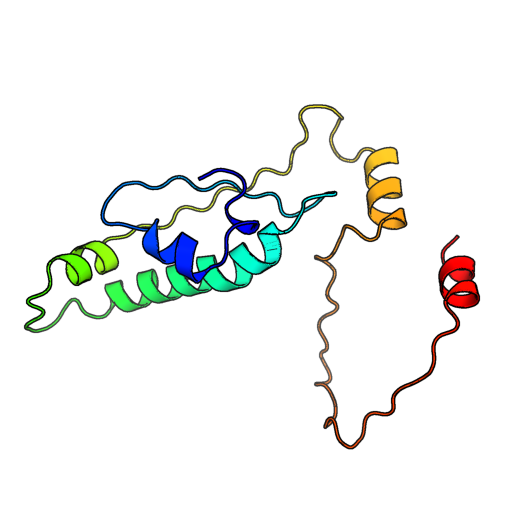A C 1
ATOM 661 O O . GLY A 1 86 ? -9.390 -8.943 -18.096 1.00 92.06 86 GLY A O 1
ATOM 662 N N . GLN A 1 87 ? -10.618 -10.731 -17.539 1.00 89.75 87 GLN A N 1
ATOM 663 C CA . GLN A 1 87 ? -9.514 -11.385 -16.846 1.00 89.75 87 GLN A CA 1
ATOM 664 C C . GLN A 1 87 ? -8.373 -11.696 -17.828 1.00 89.75 87 GLN A C 1
ATOM 666 O O . GLN A 1 87 ? -8.615 -12.221 -18.916 1.00 89.75 87 GLN A O 1
ATOM 671 N N . ARG A 1 88 ? -7.127 -11.447 -17.399 1.00 87.69 88 ARG A N 1
ATOM 672 C CA . ARG A 1 88 ? -5.895 -11.695 -18.175 1.00 87.69 88 ARG A CA 1
ATOM 673 C C . ARG A 1 88 ? -5.801 -10.863 -19.461 1.00 87.69 88 ARG A C 1
ATOM 675 O O . ARG A 1 88 ? -5.413 -11.388 -20.506 1.00 87.69 88 ARG A O 1
ATOM 682 N N . ASP A 1 89 ? -6.122 -9.574 -19.379 1.00 92.25 89 ASP A N 1
ATOM 683 C CA . ASP A 1 89 ? -5.955 -8.648 -20.499 1.00 92.25 89 ASP A CA 1
ATOM 684 C C . ASP A 1 89 ? -4.454 -8.496 -20.861 1.00 92.25 89 ASP A C 1
ATOM 686 O O . ASP A 1 89 ? -3.630 -8.159 -20.000 1.00 92.25 89 ASP A O 1
ATOM 690 N N . PRO A 1 90 ? -4.051 -8.763 -22.120 1.00 92.62 90 PRO A N 1
ATOM 691 C CA . PRO A 1 90 ? -2.658 -8.634 -22.541 1.00 92.62 90 PRO A CA 1
ATOM 692 C C . PRO A 1 90 ? -2.133 -7.192 -22.471 1.00 92.62 90 PRO A C 1
ATOM 694 O O . PRO A 1 90 ? -0.940 -7.003 -22.232 1.00 92.62 90 PRO A O 1
ATOM 697 N N . VAL A 1 91 ? -2.991 -6.182 -22.653 1.00 92.31 91 VAL A N 1
ATOM 698 C CA . VAL A 1 91 ? -2.615 -4.762 -22.562 1.00 92.31 91 VAL A CA 1
ATOM 699 C C . VAL A 1 91 ? -2.363 -4.374 -21.111 1.00 92.31 91 VAL A C 1
ATOM 701 O O . VAL A 1 91 ? -1.370 -3.709 -20.821 1.00 92.31 91 VAL A O 1
ATOM 704 N N . GLU A 1 92 ? -3.217 -4.830 -20.193 1.00 89.94 92 GLU A N 1
ATOM 705 C CA . GLU A 1 92 ? -3.014 -4.640 -18.754 1.00 89.94 92 GLU A CA 1
ATOM 706 C C . GLU A 1 92 ? -1.692 -5.270 -18.307 1.00 89.94 92 GLU A C 1
ATOM 708 O O . GLU A 1 92 ? -0.904 -4.637 -17.601 1.00 89.94 92 GLU A O 1
ATOM 713 N N . LYS A 1 93 ? -1.422 -6.506 -18.742 1.00 89.12 93 LYS A N 1
ATOM 714 C CA . LYS A 1 93 ? -0.172 -7.192 -18.418 1.00 89.12 93 LYS A CA 1
ATOM 715 C C . LYS A 1 93 ? 1.042 -6.419 -18.932 1.00 89.12 93 LYS A C 1
ATOM 717 O O . LYS A 1 93 ? 1.945 -6.127 -18.157 1.00 89.12 93 LYS A O 1
ATOM 722 N N . TRP A 1 94 ? 1.041 -6.050 -20.214 1.00 91.25 94 TRP A N 1
ATOM 723 C CA . TRP A 1 94 ? 2.127 -5.275 -20.814 1.00 91.25 94 TRP A CA 1
ATOM 724 C C . TRP A 1 94 ? 2.366 -3.952 -20.077 1.00 91.25 94 TRP A C 1
ATOM 726 O O . TRP A 1 94 ? 3.512 -3.586 -19.830 1.00 91.25 94 TRP A O 1
ATOM 736 N N . LEU A 1 95 ? 1.299 -3.253 -19.684 1.00 90.69 95 LEU A N 1
ATOM 737 C CA . LEU A 1 95 ? 1.406 -1.993 -18.954 1.00 90.69 95 LEU A CA 1
ATOM 738 C C . LEU A 1 95 ? 2.002 -2.190 -17.553 1.00 90.69 95 LEU A C 1
ATOM 740 O O . LEU A 1 95 ? 2.861 -1.410 -17.143 1.00 90.69 95 LEU A O 1
ATOM 744 N N . ASN A 1 96 ? 1.566 -3.224 -16.828 1.00 88.12 96 ASN A N 1
ATOM 745 C CA . ASN A 1 96 ? 2.114 -3.562 -15.513 1.00 88.12 96 ASN A CA 1
ATOM 746 C C . ASN A 1 96 ? 3.600 -3.938 -15.593 1.00 88.12 96 ASN A C 1
ATOM 748 O O . ASN A 1 96 ? 4.369 -3.503 -14.733 1.00 88.12 96 ASN A O 1
ATOM 752 N N . ASP A 1 97 ? 3.999 -4.681 -16.630 1.00 87.75 97 ASP A N 1
ATOM 753 C CA . ASP A 1 97 ? 5.393 -5.056 -16.887 1.00 87.75 97 ASP A CA 1
ATOM 754 C C . ASP A 1 97 ? 6.241 -3.820 -17.243 1.00 87.75 97 ASP A C 1
ATOM 756 O O . ASP A 1 97 ? 7.309 -3.613 -16.669 1.00 87.75 97 ASP A O 1
ATOM 760 N N . LEU A 1 98 ? 5.744 -2.948 -18.131 1.00 88.94 98 LEU A N 1
ATOM 761 C CA . LEU A 1 98 ? 6.431 -1.722 -18.557 1.00 88.94 98 LEU A CA 1
ATOM 762 C C . LEU A 1 98 ? 6.651 -0.740 -17.399 1.00 88.94 98 LEU A C 1
ATOM 764 O O . LEU A 1 98 ? 7.706 -0.115 -17.297 1.00 88.94 98 LEU A O 1
ATOM 768 N N . LEU A 1 99 ? 5.636 -0.570 -16.550 1.00 88.56 99 LEU A N 1
ATOM 769 C CA . LEU A 1 99 ? 5.665 0.358 -15.419 1.00 88.56 99 LEU A CA 1
ATOM 770 C C . LEU A 1 99 ? 6.221 -0.275 -14.136 1.00 88.56 99 LEU A C 1
ATOM 772 O O . LEU A 1 99 ? 6.307 0.408 -13.114 1.00 88.56 99 LEU A O 1
ATOM 776 N N . CYS A 1 100 ? 6.601 -1.557 -14.173 1.00 86.12 100 CYS A N 1
ATOM 777 C CA . CYS A 1 100 ? 7.094 -2.316 -13.023 1.00 86.12 100 CYS A CA 1
ATOM 778 C C . CYS A 1 100 ? 6.149 -2.254 -11.803 1.00 86.12 100 CYS A C 1
ATOM 780 O O . CYS A 1 100 ? 6.603 -2.181 -10.659 1.00 86.12 100 CYS A O 1
ATOM 782 N N . LEU A 1 101 ? 4.831 -2.256 -12.034 1.00 82.88 101 LEU A N 1
ATOM 783 C CA . LEU A 1 101 ? 3.822 -2.138 -10.969 1.00 82.88 101 LEU A CA 1
ATOM 784 C C . LEU A 1 101 ? 3.682 -3.431 -10.158 1.00 82.88 101 LEU A C 1
ATOM 786 O O . LEU A 1 101 ? 3.211 -3.420 -9.016 1.00 82.88 101 LEU A O 1
ATOM 790 N N . ASP A 1 102 ? 4.117 -4.548 -10.736 1.00 77.25 102 ASP A N 1
ATOM 791 C CA . ASP A 1 102 ? 3.984 -5.863 -10.137 1.00 77.25 102 ASP A CA 1
ATOM 792 C C . ASP A 1 102 ? 5.132 -6.135 -9.155 1.00 77.25 102 ASP A C 1
ATOM 794 O O . ASP A 1 102 ? 6.192 -6.665 -9.476 1.00 77.25 102 ASP A O 1
ATOM 798 N N . CYS A 1 103 ? 4.937 -5.719 -7.906 1.00 68.38 103 CYS A N 1
ATOM 799 C CA . CYS A 1 103 ? 5.967 -5.821 -6.874 1.00 68.38 103 CYS A CA 1
ATOM 800 C C . CYS A 1 103 ? 5.963 -7.180 -6.138 1.00 68.38 103 CYS A C 1
ATOM 802 O O . CYS A 1 103 ? 6.830 -7.445 -5.298 1.00 68.38 103 CYS A O 1
ATOM 804 N N . LEU A 1 104 ? 4.977 -8.045 -6.390 1.00 64.88 104 LEU A N 1
ATOM 805 C CA . LEU A 1 104 ? 4.744 -9.278 -5.626 1.00 64.88 104 LEU A CA 1
ATOM 806 C C . LEU A 1 104 ? 5.780 -10.382 -5.895 1.00 64.88 104 LEU A C 1
ATOM 808 O O . LEU A 1 104 ? 5.954 -11.269 -5.057 1.00 64.88 104 LEU A O 1
ATOM 812 N N . SER A 1 105 ? 6.519 -10.292 -6.999 1.00 63.88 105 SER A N 1
ATOM 813 C CA . SER A 1 105 ? 7.551 -11.241 -7.419 1.00 63.88 105 SER A CA 1
ATOM 814 C C . SER A 1 105 ? 8.887 -11.007 -6.700 1.00 63.88 105 SER A C 1
ATOM 816 O O . SER A 1 105 ? 9.914 -10.730 -7.311 1.00 63.88 105 SER A O 1
ATOM 818 N N . VAL A 1 106 ? 8.908 -11.134 -5.370 1.00 66.50 106 VAL A N 1
ATOM 819 C CA . VAL A 1 106 ? 10.184 -11.150 -4.636 1.00 66.50 106 VAL A CA 1
ATOM 820 C C . VAL A 1 106 ? 10.760 -12.567 -4.710 1.00 66.50 106 VAL A C 1
ATOM 822 O O . VAL A 1 106 ? 10.181 -13.477 -4.104 1.00 66.50 106 VAL A O 1
ATOM 825 N N . PRO A 1 107 ? 11.878 -12.801 -5.424 1.00 68.38 107 PRO A N 1
ATOM 826 C CA . PRO A 1 107 ? 12.520 -14.106 -5.414 1.00 68.38 107 PRO A CA 1
ATOM 827 C C . PRO A 1 107 ? 12.949 -14.433 -3.982 1.00 68.38 107 PRO A C 1
ATOM 829 O O . PRO A 1 107 ? 13.576 -13.619 -3.301 1.00 68.38 107 PRO A O 1
ATOM 832 N N . ARG A 1 108 ? 12.592 -15.628 -3.496 1.00 66.00 108 ARG A N 1
ATOM 833 C CA . ARG A 1 108 ? 13.061 -16.093 -2.188 1.00 66.00 108 ARG A CA 1
ATOM 834 C C . ARG A 1 108 ? 14.574 -16.252 -2.258 1.00 66.00 108 ARG A C 1
ATOM 836 O O . ARG A 1 108 ? 15.077 -17.120 -2.964 1.00 66.00 108 ARG A O 1
ATOM 843 N N . ILE A 1 109 ? 15.289 -15.415 -1.518 1.00 74.50 109 ILE A N 1
ATOM 844 C CA . ILE A 1 109 ? 16.737 -15.514 -1.369 1.00 74.50 109 ILE A CA 1
ATOM 845 C C . ILE A 1 109 ? 17.010 -16.693 -0.422 1.00 74.50 109 ILE A C 1
ATOM 847 O O . ILE A 1 109 ? 16.859 -16.568 0.790 1.00 74.50 109 ILE A O 1
ATOM 851 N N . ILE A 1 110 ? 17.316 -17.866 -0.986 1.00 73.94 110 ILE A N 1
ATOM 852 C CA . ILE A 1 110 ? 17.541 -19.116 -0.230 1.00 73.94 110 ILE A CA 1
ATOM 853 C C . ILE A 1 110 ? 18.921 -19.099 0.450 1.00 73.94 110 ILE A C 1
ATOM 855 O O . ILE A 1 110 ? 19.073 -19.554 1.580 1.00 73.94 110 ILE A O 1
ATOM 859 N N . SER A 1 111 ? 19.924 -18.531 -0.218 1.00 73.50 111 SER A N 1
ATOM 860 C CA . SER A 1 111 ? 21.251 -18.255 0.331 1.00 73.50 111 SER A CA 1
ATOM 861 C C . SER A 1 111 ? 21.231 -16.859 0.952 1.00 73.50 111 SER A C 1
ATOM 863 O O . SER A 1 111 ? 21.282 -15.883 0.209 1.00 73.50 111 SER A O 1
ATOM 865 N N . GLY A 1 112 ? 21.068 -16.754 2.273 1.00 74.00 112 GLY A N 1
ATOM 866 C CA . GLY A 1 112 ? 20.916 -15.474 2.980 1.00 74.00 112 GLY A CA 1
ATOM 867 C C . GLY A 1 112 ? 21.885 -14.369 2.529 1.00 74.00 112 GLY A C 1
ATOM 868 O O . GLY A 1 112 ? 22.975 -14.635 2.025 1.00 74.00 112 GLY A O 1
ATOM 869 N N . CYS A 1 113 ? 21.477 -13.110 2.694 1.00 81.44 113 CYS A N 1
ATOM 870 C CA . CYS A 1 113 ? 22.279 -11.974 2.247 1.00 81.44 113 CYS A CA 1
ATOM 871 C C . CYS A 1 113 ? 23.612 -11.889 3.016 1.00 81.44 113 CYS A C 1
ATOM 873 O O . CYS A 1 113 ? 23.616 -12.072 4.237 1.00 81.44 113 CYS A O 1
ATOM 875 N N . PRO A 1 114 ? 24.731 -11.582 2.334 1.00 87.81 114 PRO A N 1
ATOM 876 C CA . PRO A 1 114 ? 26.018 -11.396 2.990 1.00 87.81 114 PRO A CA 1
ATOM 877 C C . PRO A 1 114 ? 26.008 -10.160 3.907 1.00 87.81 114 PRO A C 1
ATOM 879 O O . PRO A 1 114 ? 25.104 -9.321 3.853 1.00 87.81 114 PRO A O 1
ATOM 882 N N . LEU A 1 115 ? 27.021 -10.050 4.771 1.00 87.38 115 LEU A N 1
ATOM 883 C CA . LEU A 1 115 ? 27.167 -8.918 5.688 1.00 87.38 115 LEU A CA 1
ATOM 884 C C . LEU A 1 115 ? 27.275 -7.601 4.896 1.00 87.38 115 LEU A C 1
ATOM 886 O O . LEU A 1 115 ? 27.973 -7.561 3.884 1.00 87.38 115 LEU A O 1
ATOM 890 N N . PRO A 1 116 ? 26.678 -6.489 5.367 1.00 87.88 116 PRO A N 1
ATOM 891 C CA . PRO A 1 116 ? 26.755 -5.203 4.666 1.00 87.88 116 PRO A CA 1
ATOM 892 C C . PRO A 1 116 ? 28.188 -4.720 4.403 1.00 87.88 116 PRO A C 1
ATOM 894 O O . PRO A 1 116 ? 28.424 -3.983 3.457 1.00 87.88 116 PRO A O 1
ATOM 897 N N . GLN A 1 117 ? 29.148 -5.158 5.224 1.00 91.44 117 GLN A N 1
ATOM 898 C CA . GLN A 1 117 ? 30.571 -4.834 5.085 1.00 91.44 117 GLN A CA 1
ATOM 899 C C . GLN A 1 117 ? 31.240 -5.505 3.877 1.00 91.44 117 GLN A C 1
ATOM 901 O O . GLN A 1 117 ? 32.288 -5.049 3.441 1.00 91.44 117 GLN A O 1
ATOM 906 N N . THR A 1 118 ? 30.651 -6.579 3.346 1.00 91.62 118 THR A N 1
ATOM 907 C CA . THR A 1 118 ? 31.130 -7.282 2.145 1.00 91.62 118 THR A CA 1
ATOM 908 C C . THR A 1 118 ? 30.380 -6.861 0.877 1.00 91.62 118 THR A C 1
ATOM 910 O O . THR A 1 118 ? 30.518 -7.510 -0.155 1.00 91.62 118 THR A O 1
ATOM 913 N N . CYS A 1 119 ? 29.542 -5.821 0.955 1.00 89.69 119 CYS A N 1
ATOM 914 C CA . CYS A 1 119 ? 28.723 -5.346 -0.156 1.00 89.69 119 CYS A CA 1
ATOM 915 C C . CYS A 1 119 ? 29.274 -4.036 -0.724 1.00 89.69 119 CYS A C 1
ATOM 917 O O . CYS A 1 119 ? 29.357 -3.037 -0.011 1.00 89.69 119 CYS A O 1
ATOM 919 N N . ASP A 1 120 ? 29.540 -4.023 -2.028 1.00 90.94 120 ASP A N 1
ATOM 920 C CA . ASP A 1 120 ? 29.955 -2.827 -2.758 1.00 90.94 120 ASP A CA 1
ATOM 921 C C . ASP A 1 120 ? 28.781 -2.190 -3.519 1.00 90.94 120 ASP A C 1
ATOM 923 O O . ASP A 1 120 ? 27.882 -2.872 -4.021 1.00 90.94 120 ASP A O 1
ATOM 927 N N . LEU A 1 121 ? 28.792 -0.858 -3.631 1.00 91.56 121 LEU A N 1
ATOM 928 C CA . LEU A 1 121 ? 27.833 -0.107 -4.443 1.00 91.56 121 LEU A CA 1
ATOM 929 C C . LEU A 1 121 ? 28.360 0.047 -5.871 1.00 91.56 121 LEU A C 1
ATOM 931 O O . LEU A 1 121 ? 29.445 0.583 -6.089 1.00 91.56 121 LEU A O 1
ATOM 935 N N . TYR A 1 122 ? 27.553 -0.350 -6.855 1.00 90.06 122 TYR A N 1
ATOM 936 C CA . TYR A 1 122 ? 27.894 -0.207 -8.269 1.00 90.06 122 TYR A CA 1
ATOM 937 C C . TYR A 1 122 ? 27.116 0.947 -8.916 1.00 90.06 122 TYR A C 1
ATOM 939 O O . TYR A 1 122 ? 25.888 0.996 -8.807 1.00 90.06 122 TYR A O 1
ATOM 947 N N . PRO A 1 123 ? 27.786 1.868 -9.635 1.00 88.12 123 PRO A N 1
ATOM 948 C CA . PRO A 1 123 ? 27.098 2.921 -10.369 1.00 88.12 123 PRO A CA 1
ATOM 949 C C . PRO A 1 123 ? 26.351 2.334 -11.573 1.00 88.12 123 PRO A C 1
ATOM 951 O O . PRO A 1 123 ? 26.947 1.735 -12.472 1.00 88.12 123 PRO A O 1
ATOM 954 N N . LEU A 1 124 ? 25.035 2.542 -11.619 1.00 89.94 124 LEU A N 1
ATOM 955 C CA . LEU A 1 124 ? 24.183 2.074 -12.711 1.00 89.94 124 LEU A CA 1
ATOM 956 C C . LEU A 1 124 ? 23.995 3.157 -13.774 1.00 89.94 124 LEU A C 1
ATOM 958 O O . LEU A 1 124 ? 23.621 4.296 -13.495 1.00 89.94 124 LEU A O 1
ATOM 962 N N . LYS A 1 125 ? 24.206 2.781 -15.037 1.00 87.88 125 LYS A N 1
ATOM 963 C CA . LYS A 1 125 ? 23.899 3.635 -16.189 1.00 87.88 125 LYS A CA 1
ATOM 964 C C . LYS A 1 125 ? 22.445 3.419 -16.591 1.00 87.88 125 LYS A C 1
ATOM 966 O O . LYS A 1 125 ? 22.158 2.508 -17.362 1.00 87.88 125 LYS A O 1
ATOM 971 N N . VAL A 1 126 ? 21.552 4.283 -16.110 1.00 85.62 126 VAL A N 1
ATOM 972 C CA . VAL A 1 126 ? 20.092 4.186 -16.318 1.00 85.62 126 VAL A CA 1
ATOM 973 C C . VAL A 1 126 ? 19.716 3.947 -17.785 1.00 85.62 126 VAL A C 1
ATOM 975 O O . VAL A 1 126 ? 18.942 3.041 -18.073 1.00 85.62 126 VAL A O 1
ATOM 978 N N . LYS A 1 127 ? 20.336 4.670 -18.732 1.00 82.75 127 LYS A N 1
ATOM 979 C CA . LYS A 1 127 ? 20.087 4.478 -20.174 1.00 82.75 127 LYS A CA 1
ATOM 980 C C . LYS A 1 127 ? 20.330 3.039 -20.640 1.00 82.75 127 LYS A C 1
ATOM 982 O O . LYS A 1 127 ? 19.558 2.531 -21.434 1.00 82.75 127 LYS A O 1
ATOM 987 N N . ARG A 1 128 ? 21.377 2.381 -20.131 1.00 80.75 128 ARG A N 1
ATOM 988 C CA . ARG A 1 128 ? 21.694 0.990 -20.481 1.00 80.75 128 ARG A CA 1
ATOM 989 C C . ARG A 1 128 ? 20.670 0.024 -19.886 1.00 80.75 128 ARG A C 1
ATOM 991 O O . ARG A 1 128 ? 20.277 -0.901 -20.574 1.00 80.75 128 ARG A O 1
ATOM 998 N N . VAL A 1 129 ? 20.251 0.260 -18.642 1.00 80.62 129 VAL A N 1
ATOM 999 C CA . VAL A 1 129 ? 19.293 -0.600 -17.926 1.00 80.62 129 VAL A CA 1
ATOM 1000 C C . VAL A 1 129 ? 17.919 -0.576 -18.596 1.00 80.62 129 VAL A C 1
ATOM 1002 O O . VAL A 1 129 ? 17.325 -1.625 -18.796 1.00 80.62 129 VAL A O 1
ATOM 1005 N N . ILE A 1 130 ? 17.438 0.603 -18.996 1.00 79.50 130 ILE A N 1
ATOM 1006 C CA . ILE A 1 130 ? 16.138 0.735 -19.671 1.00 79.50 130 ILE A CA 1
ATOM 1007 C C . ILE A 1 130 ? 16.180 0.099 -21.071 1.00 79.50 130 ILE A C 1
ATOM 1009 O O . ILE A 1 130 ? 15.225 -0.539 -21.493 1.00 79.50 130 ILE A O 1
ATOM 1013 N N . GLN A 1 131 ? 17.303 0.229 -21.781 1.00 69.19 131 GLN A N 1
ATOM 1014 C CA . GLN A 1 131 ? 17.449 -0.238 -23.163 1.00 69.19 131 GLN A CA 1
ATOM 1015 C C . GLN A 1 131 ? 17.611 -1.762 -23.294 1.00 69.19 131 GLN A C 1
ATOM 1017 O O . GLN A 1 131 ? 17.425 -2.293 -24.379 1.00 69.19 131 GLN A O 1
ATOM 1022 N N . THR A 1 132 ? 17.947 -2.465 -22.210 1.00 59.59 132 THR A N 1
ATOM 1023 C CA . THR A 1 132 ? 17.946 -3.938 -22.153 1.00 59.59 132 THR A CA 1
ATOM 1024 C C . THR A 1 132 ? 16.576 -4.545 -21.837 1.00 59.59 132 THR A C 1
ATOM 1026 O O . THR A 1 132 ? 16.445 -5.763 -21.895 1.00 59.59 132 THR A O 1
ATOM 1029 N N . SER A 1 133 ? 15.583 -3.722 -21.481 1.00 55.78 133 SER A N 1
ATOM 1030 C CA . SER A 1 133 ? 14.244 -4.171 -21.068 1.00 55.78 133 SER A CA 1
ATOM 1031 C C . SER A 1 133 ? 13.156 -3.985 -22.139 1.00 55.78 133 SER A C 1
ATOM 1033 O O . SER A 1 133 ? 12.039 -4.450 -21.922 1.00 55.78 133 SER A O 1
ATOM 1035 N N . CYS A 1 134 ? 13.466 -3.325 -23.264 1.00 45.03 134 CYS A N 1
ATOM 1036 C CA . CYS A 1 134 ? 12.625 -3.242 -24.469 1.00 45.03 134 CYS A CA 1
ATOM 1037 C C . CYS A 1 134 ? 13.195 -4.140 -25.568 1.00 45.03 134 CYS A C 1
ATOM 1039 O O . CYS A 1 134 ? 12.382 -4.716 -26.321 1.00 45.03 134 CYS A O 1
#

Foldseek 3Di:
DEQCLVDPPVVSVVVPFLDDDDYYHACFDPRRSCPVCCVPVVVVLVVQQVVLVVPPDDDDDPDPRVVSSSPDDDDDDDDDADPPDHPPDPVVVVVCLLVVRPPVPDPPPPPDDDDPVPDDDDDDDPVVVNVVSD

Organism: Cirrhinus mrigala (NCBI:txid683832)

Radius of gyration: 21.11 Å; Cα contacts (8 Å, |Δi|>4): 73; chains: 1; bounding box: 48×27×61 Å

Solvent-accessible surface area (backbone atoms only — not comparable to full-atom values): 8921 Å² total; per-residue (Å²): 78,73,54,47,39,82,44,59,67,75,56,52,57,67,70,64,54,97,62,93,77,65,76,41,56,45,51,71,57,99,77,33,45,19,54,65,39,47,63,54,52,50,48,51,53,51,51,51,46,57,60,43,73,73,64,85,68,83,85,91,78,96,47,74,69,58,58,50,60,53,66,50,81,86,83,87,85,86,87,84,82,63,92,88,52,66,88,86,44,68,67,61,51,51,49,34,63,74,66,61,47,71,72,83,81,67,77,81,71,83,74,68,84,75,61,75,90,80,60,83,90,77,89,77,60,64,72,61,60,58,64,74,74,113

InterPro domains:
  IPR007807 TcmA/NAT10, helicase domain [PF05127] (1-102)
  IPR027417 P-loop containing nucleoside triphosphate hydrolase [G3DSA:3.40.50.300] (1-92)
  IPR032672 TmcA/NAT10/Kre33 [PTHR10925] (1-125)

pLDDT: mean 79.17, std 13.25, range [45.03, 92.62]

Mean predicted aligned error: 10.6 Å

Secondary structure (DSSP, 8-state):
--SGGGS-HHHHHHH--SS--------SSTT--HHHHIIIIIHHHHHHHHHTTT--S------HHHHHHHT---------S-SSS-TT-HHHHHHHHHTT---------SS-PPPGGG-------HHHHHHT--